Protein AF-A0AAD0DGK7-F1 (afdb_monomer_lite)

Structure (mmCIF, N/CA/C/O backbone):
data_AF-A0AAD0DGK7-F1
#
_entry.id   AF-A0AAD0DGK7-F1
#
loop_
_atom_site.group_PDB
_atom_site.id
_atom_site.type_symbol
_atom_site.label_atom_id
_atom_site.label_alt_id
_atom_site.label_comp_id
_atom_site.label_asym_id
_atom_site.label_entity_id
_atom_site.label_seq_id
_atom_site.pdbx_PDB_ins_code
_atom_site.Cartn_x
_atom_site.Cartn_y
_atom_site.Cartn_z
_atom_site.occupancy
_atom_site.B_iso_or_equiv
_atom_site.auth_seq_id
_atom_site.auth_comp_id
_atom_site.auth_asym_id
_atom_site.auth_atom_id
_atom_site.pdbx_PDB_model_num
ATOM 1 N N . MET A 1 1 ? -6.087 -17.019 -11.956 1.00 52.81 1 MET A N 1
ATOM 2 C CA . MET A 1 1 ? -6.036 -15.905 -10.989 1.00 52.81 1 MET A CA 1
ATOM 3 C C . MET A 1 1 ? -6.806 -14.747 -11.577 1.00 52.81 1 MET A C 1
ATOM 5 O O . MET A 1 1 ? -6.541 -14.378 -12.712 1.00 52.81 1 MET A O 1
ATOM 9 N N . THR A 1 2 ? -7.787 -14.220 -10.858 1.00 56.22 2 THR A N 1
ATOM 10 C CA . THR A 1 2 ? -8.416 -12.949 -11.222 1.00 56.22 2 THR A CA 1
ATOM 11 C C . THR A 1 2 ? -7.428 -11.836 -10.898 1.00 56.22 2 THR A C 1
ATOM 13 O O . THR A 1 2 ? -7.169 -11.578 -9.725 1.00 56.22 2 THR A O 1
ATOM 16 N N . THR A 1 3 ? -6.847 -11.205 -11.915 1.00 63.69 3 THR A N 1
ATOM 17 C CA . THR A 1 3 ? -6.086 -9.967 -11.718 1.00 63.69 3 THR A CA 1
ATOM 18 C C . THR A 1 3 ? -7.085 -8.875 -11.362 1.00 63.69 3 THR A C 1
ATOM 20 O O . THR A 1 3 ? -7.836 -8.408 -12.218 1.00 63.69 3 THR A O 1
ATOM 23 N N . SER A 1 4 ? -7.152 -8.515 -10.082 1.00 75.88 4 SER A N 1
ATOM 24 C CA . SER A 1 4 ? -7.880 -7.329 -9.646 1.00 75.88 4 SER A CA 1
ATOM 25 C C . SER A 1 4 ? -7.210 -6.086 -10.232 1.00 75.88 4 SER A C 1
ATOM 27 O O . SER A 1 4 ? -5.990 -6.032 -10.404 1.00 75.88 4 SER A O 1
ATOM 29 N N . LYS A 1 5 ? -8.021 -5.084 -10.579 1.00 85.31 5 LYS A N 1
ATOM 30 C CA . LYS A 1 5 ? -7.513 -3.796 -11.057 1.00 85.31 5 LYS A CA 1
ATOM 31 C C . LYS A 1 5 ? -6.604 -3.185 -9.973 1.00 85.31 5 LYS A C 1
ATOM 33 O O . LYS A 1 5 ? -7.045 -3.107 -8.826 1.00 85.31 5 LYS A O 1
ATOM 38 N N . PRO A 1 6 ? -5.376 -2.741 -10.301 1.00 86.12 6 PRO A N 1
ATOM 39 C CA . PRO A 1 6 ? -4.516 -2.081 -9.326 1.00 86.12 6 PRO A CA 1
ATOM 40 C C . PRO A 1 6 ? -5.131 -0.742 -8.897 1.00 86.12 6 PRO A C 1
ATOM 42 O O . PRO A 1 6 ? -5.640 0.004 -9.735 1.00 86.12 6 PRO A O 1
ATOM 45 N N . MET A 1 7 ? -5.073 -0.437 -7.598 1.00 90.69 7 MET A N 1
ATOM 46 C CA . MET A 1 7 ? -5.499 0.864 -7.064 1.00 90.69 7 MET A CA 1
ATOM 47 C C . MET A 1 7 ? -4.626 1.990 -7.629 1.00 90.69 7 MET A C 1
ATOM 49 O O . MET A 1 7 ? -3.411 1.808 -7.742 1.00 90.69 7 MET A O 1
ATOM 53 N N . THR A 1 8 ? -5.210 3.140 -7.959 1.00 93.62 8 THR A N 1
ATOM 54 C CA . THR A 1 8 ? -4.462 4.343 -8.367 1.00 93.62 8 THR A CA 1
ATOM 55 C C . THR A 1 8 ? -3.715 4.966 -7.180 1.00 93.62 8 THR A C 1
ATOM 57 O O . THR A 1 8 ? -3.942 4.573 -6.038 1.00 93.62 8 THR A O 1
ATOM 60 N N . GLY A 1 9 ? -2.810 5.919 -7.439 1.00 93.62 9 GLY A N 1
ATOM 61 C CA . GLY A 1 9 ? -2.140 6.684 -6.375 1.00 93.62 9 GLY A CA 1
ATOM 62 C C . GLY A 1 9 ? -3.143 7.422 -5.486 1.00 93.62 9 GLY A C 1
ATOM 63 O O . GLY A 1 9 ? -3.157 7.208 -4.283 1.00 93.62 9 GLY A O 1
ATOM 64 N N . GLU A 1 10 ? -4.088 8.144 -6.094 1.00 96.00 10 GLU A N 1
ATOM 65 C CA . GLU A 1 10 ? -5.161 8.850 -5.375 1.00 96.00 10 GLU A CA 1
ATOM 66 C C . GLU A 1 10 ? -6.000 7.916 -4.487 1.00 96.00 10 GLU A C 1
ATOM 68 O O . GLU A 1 10 ? -6.348 8.263 -3.363 1.00 96.00 10 GLU A O 1
ATOM 73 N N . GLN A 1 11 ? -6.290 6.697 -4.958 1.00 96.75 11 GLN A N 1
ATOM 74 C CA . GLN A 1 11 ? -7.016 5.703 -4.162 1.00 96.75 11 GLN A CA 1
ATOM 75 C C . GLN A 1 11 ? -6.195 5.190 -2.972 1.00 96.75 11 GLN A C 1
ATOM 77 O O . GLN A 1 11 ? -6.766 4.810 -1.951 1.00 96.75 11 GLN A O 1
ATOM 82 N N . LEU A 1 12 ? -4.867 5.139 -3.096 1.00 96.75 12 LEU A N 1
ATOM 83 C CA . LEU A 1 12 ? -3.981 4.804 -1.982 1.00 96.75 12 LEU A CA 1
ATOM 84 C C . LEU A 1 12 ? -3.859 5.966 -0.990 1.00 96.75 12 LEU A C 1
ATOM 86 O O . LEU A 1 12 ? -3.847 5.711 0.212 1.00 96.75 12 LEU A O 1
ATOM 90 N N . ASP A 1 13 ? -3.853 7.211 -1.464 1.00 97.19 13 ASP A N 1
ATOM 91 C CA . ASP A 1 13 ? -3.866 8.404 -0.609 1.00 97.19 13 ASP A CA 1
ATOM 92 C C . ASP A 1 13 ? -5.169 8.499 0.197 1.00 97.19 13 ASP A C 1
ATOM 94 O O . ASP A 1 13 ? -5.152 8.761 1.402 1.00 97.19 13 ASP A O 1
ATOM 98 N N . GLU A 1 14 ? -6.307 8.211 -0.439 1.00 98.00 14 GLU A N 1
ATOM 99 C CA . GLU A 1 14 ? -7.601 8.125 0.239 1.00 98.00 14 GLU A CA 1
ATOM 100 C C . GLU A 1 14 ? -7.609 6.995 1.277 1.00 98.00 14 GLU A C 1
ATOM 102 O O . GLU A 1 14 ? -8.007 7.208 2.425 1.00 98.00 14 GLU A O 1
ATOM 107 N N . LEU A 1 15 ? -7.109 5.808 0.916 1.00 97.69 15 LEU A N 1
ATOM 108 C CA . LEU A 1 15 ? -7.005 4.683 1.846 1.00 97.69 15 LEU A CA 1
ATOM 109 C C . LEU A 1 15 ? -6.105 5.016 3.046 1.00 97.69 15 LEU A C 1
ATOM 111 O O . LEU A 1 15 ? -6.449 4.667 4.175 1.00 97.69 15 LEU A O 1
ATOM 115 N N . MET A 1 16 ? -4.990 5.716 2.822 1.00 98.31 16 MET A N 1
ATOM 116 C CA . MET A 1 16 ? -4.110 6.206 3.883 1.00 98.31 16 MET A CA 1
ATOM 117 C C . MET A 1 16 ? -4.863 7.149 4.825 1.00 98.31 16 MET A C 1
ATOM 119 O O . MET A 1 16 ? -4.851 6.947 6.039 1.00 98.31 16 MET A O 1
ATOM 123 N N . ALA A 1 17 ? -5.558 8.149 4.278 1.00 98.44 17 ALA A N 1
ATOM 124 C CA . ALA A 1 17 ? -6.312 9.114 5.071 1.00 98.44 17 ALA A CA 1
ATOM 125 C C . ALA A 1 17 ? -7.394 8.432 5.925 1.00 98.44 17 ALA A C 1
ATOM 127 O O . ALA A 1 17 ? -7.512 8.710 7.121 1.00 98.44 17 ALA A O 1
ATOM 128 N N . VAL A 1 18 ? -8.142 7.491 5.340 1.00 98.44 18 VAL A N 1
ATOM 129 C CA . VAL A 1 18 ? -9.156 6.704 6.055 1.00 98.44 18 VAL A CA 1
ATOM 130 C C . VAL A 1 18 ? -8.523 5.849 7.151 1.00 98.44 18 VAL A C 1
ATOM 132 O O . VAL A 1 18 ? -9.048 5.808 8.262 1.00 98.44 18 VAL A O 1
ATOM 135 N N . ALA A 1 19 ? -7.389 5.200 6.885 1.00 98.56 19 ALA A N 1
ATOM 136 C CA . ALA A 1 19 ? -6.708 4.366 7.870 1.00 98.56 19 ALA A CA 1
ATOM 137 C C . ALA A 1 19 ? -6.166 5.185 9.057 1.00 98.56 19 ALA A C 1
ATOM 139 O O . ALA A 1 19 ? -6.283 4.749 10.201 1.00 98.56 19 ALA A O 1
ATOM 140 N N . VAL A 1 20 ? -5.637 6.389 8.820 1.00 98.62 20 VAL A N 1
ATOM 141 C CA . VAL A 1 20 ? -5.192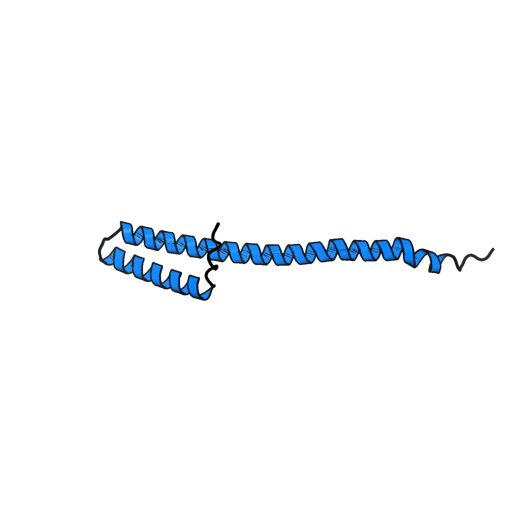 7.301 9.891 1.00 98.62 20 VAL A CA 1
ATOM 142 C C . VAL A 1 20 ? -6.367 7.734 10.769 1.00 98.62 20 VAL A C 1
ATOM 144 O O . VAL A 1 20 ? -6.278 7.693 11.998 1.00 98.62 20 VAL A O 1
ATOM 147 N N . LEU A 1 21 ? -7.487 8.119 10.151 1.00 98.62 21 LEU A N 1
ATOM 148 C CA . LEU A 1 21 ? -8.699 8.498 10.880 1.00 98.62 21 LEU A CA 1
ATOM 149 C C . LEU A 1 21 ? -9.254 7.320 11.689 1.00 98.62 21 LEU A C 1
ATOM 151 O O . LEU A 1 21 ? -9.517 7.467 12.880 1.00 98.62 21 LEU A O 1
ATOM 155 N N . MET A 1 22 ? -9.348 6.140 11.073 1.00 98.56 22 MET A N 1
ATOM 156 C CA . MET A 1 22 ? -9.821 4.921 11.726 1.00 98.56 22 MET A CA 1
ATOM 157 C C . MET A 1 22 ? -8.941 4.528 12.916 1.00 98.56 22 MET A C 1
ATOM 159 O O . MET A 1 22 ? -9.474 4.114 13.943 1.00 98.56 22 MET A O 1
ATOM 163 N N . GLN A 1 23 ? -7.614 4.663 12.807 1.00 98.69 23 GLN A N 1
ATOM 164 C CA . GLN A 1 23 ? -6.715 4.390 13.927 1.00 98.69 23 GLN A CA 1
ATOM 165 C C . GLN A 1 23 ? -6.995 5.341 15.090 1.00 98.69 23 GLN A C 1
ATOM 167 O O . GLN A 1 23 ? -7.213 4.881 16.208 1.00 98.69 23 GLN A O 1
ATOM 172 N N . ARG A 1 24 ? -7.022 6.652 14.825 1.00 98.56 24 ARG A N 1
ATOM 173 C CA . ARG A 1 24 ? -7.254 7.675 15.851 1.00 98.56 24 ARG A CA 1
ATOM 174 C C . ARG A 1 24 ? -8.584 7.459 16.573 1.00 98.56 24 ARG A C 1
ATOM 176 O O . ARG A 1 24 ? -8.636 7.525 17.799 1.00 98.56 24 ARG A O 1
ATOM 183 N N . ASP A 1 25 ? -9.648 7.207 15.818 1.00 98.62 25 ASP A N 1
ATOM 184 C CA . ASP A 1 25 ? -10.985 7.022 16.381 1.00 98.62 25 ASP A CA 1
ATOM 185 C C . ASP A 1 25 ? -11.050 5.711 17.194 1.00 98.62 25 ASP A C 1
ATOM 187 O O . ASP A 1 25 ? -11.564 5.694 18.311 1.00 98.62 25 ASP A O 1
ATOM 191 N N . ALA A 1 26 ? -10.411 4.636 16.716 1.00 98.56 26 ALA A N 1
ATOM 192 C CA . ALA A 1 26 ? -10.302 3.382 17.462 1.00 98.56 26 ALA A CA 1
ATOM 193 C C . ALA A 1 26 ? -9.466 3.509 18.750 1.00 98.56 26 ALA A C 1
ATOM 195 O O . ALA A 1 26 ? -9.795 2.883 19.759 1.00 98.56 26 ALA A O 1
ATOM 196 N N . GLU A 1 27 ? -8.399 4.310 18.749 1.00 98.38 27 GLU A N 1
ATOM 197 C CA . GLU A 1 27 ? -7.603 4.603 19.947 1.00 98.38 27 GLU A CA 1
ATOM 198 C C . GLU A 1 27 ? -8.409 5.390 20.985 1.00 98.38 27 GLU A C 1
ATOM 200 O O . GLU A 1 27 ? -8.345 5.068 22.176 1.00 98.38 27 GLU A O 1
ATOM 205 N N . ALA A 1 28 ? -9.208 6.369 20.545 1.00 98.31 28 ALA A N 1
ATOM 206 C CA . ALA A 1 28 ? -10.111 7.119 21.418 1.00 98.31 28 ALA A CA 1
ATOM 207 C C . ALA A 1 28 ? -11.128 6.194 22.114 1.00 98.31 28 ALA A C 1
ATOM 209 O O . ALA A 1 28 ? -11.365 6.330 23.317 1.00 98.31 28 ALA A O 1
ATOM 210 N N . ASP A 1 29 ? -11.631 5.191 21.391 1.00 98.31 29 ASP A N 1
ATOM 211 C CA . ASP A 1 29 ? -12.556 4.173 21.902 1.00 98.31 29 ASP A CA 1
ATOM 212 C C . ASP A 1 29 ? -11.865 3.034 22.680 1.00 98.31 29 ASP A C 1
ATOM 214 O O . ASP A 1 29 ? -12.524 2.111 23.165 1.00 98.31 29 ASP A O 1
ATOM 218 N N . ARG A 1 30 ? -10.530 3.066 22.815 1.00 97.81 30 ARG A N 1
ATOM 219 C CA . ARG A 1 30 ? -9.700 1.978 23.376 1.00 97.81 30 ARG A CA 1
ATOM 220 C C . ARG A 1 30 ? -9.887 0.628 22.661 1.00 97.81 30 ARG A C 1
ATOM 222 O O . ARG A 1 30 ? -9.630 -0.431 23.238 1.00 97.81 30 ARG A O 1
ATOM 229 N N . ASN A 1 31 ? -10.290 0.648 21.392 1.00 98.38 31 ASN A N 1
ATOM 230 C CA . ASN A 1 31 ? -10.372 -0.517 20.518 1.00 98.38 31 ASN A CA 1
ATOM 231 C C . ASN A 1 31 ? -9.018 -0.771 19.832 1.00 98.38 31 ASN A C 1
ATOM 233 O O . ASN A 1 31 ? -8.819 -0.531 18.639 1.00 98.38 31 ASN A O 1
ATOM 237 N N . PHE A 1 32 ? -8.065 -1.279 20.614 1.00 97.69 32 PHE A N 1
ATOM 238 C CA . PHE A 1 32 ? -6.702 -1.536 20.146 1.00 97.69 32 PHE A CA 1
ATOM 239 C C . PHE A 1 32 ? -6.594 -2.516 18.964 1.00 97.69 32 PHE A C 1
ATOM 241 O O . PHE A 1 32 ? -5.751 -2.282 18.100 1.00 97.69 32 PHE A O 1
ATOM 248 N N . PRO A 1 33 ? -7.419 -3.580 18.847 1.00 98.56 33 PRO A N 1
ATOM 249 C CA . PRO A 1 33 ? -7.399 -4.426 17.654 1.00 98.56 33 PRO A CA 1
ATOM 250 C C . PRO A 1 33 ? -7.668 -3.649 16.359 1.00 98.56 33 PRO A C 1
ATOM 252 O O . PRO A 1 33 ? -6.936 -3.818 15.384 1.00 98.56 33 PRO A O 1
ATOM 255 N N . SER A 1 34 ? -8.672 -2.767 16.350 1.00 98.38 34 SER A N 1
ATOM 256 C CA . SER A 1 34 ? -8.976 -1.938 15.179 1.00 98.38 34 SER A CA 1
ATOM 257 C C . SER A 1 34 ? -7.902 -0.883 14.920 1.00 98.38 34 SER A C 1
ATOM 259 O O . SER A 1 34 ? -7.545 -0.676 13.762 1.00 98.38 34 SER A O 1
ATOM 261 N N . ALA A 1 35 ? -7.337 -0.279 15.970 1.00 98.69 35 ALA A N 1
ATOM 262 C CA . ALA A 1 35 ? -6.222 0.658 15.836 1.00 98.69 35 ALA A CA 1
ATOM 263 C C . ALA A 1 35 ? -4.986 -0.004 15.200 1.00 98.69 35 ALA A C 1
ATOM 265 O O . ALA A 1 35 ? -4.428 0.516 14.236 1.00 98.69 35 ALA A O 1
ATOM 266 N N . ASN A 1 36 ? -4.614 -1.199 15.666 1.00 98.62 36 ASN A N 1
ATOM 267 C CA . ASN A 1 36 ? -3.483 -1.952 15.122 1.00 98.62 36 ASN A CA 1
ATOM 268 C C . ASN A 1 36 ? -3.720 -2.391 13.675 1.00 98.62 36 ASN A C 1
ATOM 270 O O . ASN A 1 36 ? -2.796 -2.359 12.865 1.00 98.62 36 ASN A O 1
ATOM 274 N N . PHE A 1 37 ? -4.948 -2.796 13.337 1.00 98.69 37 PHE A N 1
ATOM 275 C CA . PHE A 1 37 ? -5.295 -3.122 11.956 1.00 98.69 37 PHE A CA 1
ATOM 276 C C . PHE A 1 37 ? -5.161 -1.895 11.050 1.00 98.69 37 PHE A C 1
ATOM 278 O O . PHE A 1 37 ? -4.520 -1.972 10.005 1.00 98.69 37 PHE A O 1
ATOM 285 N N . ALA A 1 38 ? -5.711 -0.754 11.466 1.00 98.69 38 ALA A N 1
ATOM 286 C CA . ALA A 1 38 ? -5.622 0.488 10.713 1.00 98.69 38 ALA A CA 1
ATOM 287 C C . ALA A 1 38 ? -4.162 0.946 10.540 1.00 98.69 38 ALA A C 1
ATOM 289 O O . ALA A 1 38 ? -3.771 1.351 9.447 1.00 98.69 38 ALA A O 1
ATOM 290 N N . TYR A 1 39 ? -3.328 0.788 11.569 1.00 98.62 39 TYR A N 1
ATOM 291 C CA . TYR A 1 39 ? -1.889 1.023 11.470 1.00 98.62 39 TYR A CA 1
ATOM 292 C C . TYR A 1 39 ? -1.205 0.077 10.468 1.00 98.62 39 TYR A C 1
ATOM 294 O O . TYR A 1 39 ? -0.428 0.519 9.624 1.00 98.62 39 TYR A O 1
ATOM 302 N N . ALA A 1 40 ? -1.521 -1.222 10.493 1.00 98.75 40 ALA A N 1
ATOM 303 C CA . ALA A 1 40 ? -0.972 -2.181 9.533 1.00 98.75 40 ALA A CA 1
ATOM 304 C C . ALA A 1 40 ? -1.363 -1.839 8.083 1.00 98.75 40 ALA A C 1
ATOM 306 O O . ALA A 1 40 ? -0.543 -1.982 7.176 1.00 98.75 40 ALA A O 1
ATOM 307 N N . VAL A 1 41 ? -2.584 -1.336 7.864 1.00 98.44 41 VAL A N 1
ATOM 308 C CA . VAL A 1 41 ? -3.020 -0.833 6.553 1.00 98.44 41 VAL A CA 1
ATOM 309 C C . VAL A 1 41 ? -2.173 0.363 6.115 1.00 98.44 41 VAL A C 1
ATOM 311 O O . VAL A 1 41 ? -1.733 0.387 4.969 1.00 98.44 41 VAL A O 1
ATOM 314 N N . GLN A 1 42 ? -1.878 1.314 7.008 1.00 98.62 42 GLN A N 1
ATOM 315 C CA . GLN A 1 42 ? -1.003 2.452 6.685 1.00 98.62 42 GLN A CA 1
ATOM 316 C C . GLN A 1 42 ? 0.389 1.980 6.240 1.00 98.62 42 GLN A C 1
ATOM 318 O O . GLN A 1 42 ? 0.883 2.405 5.195 1.00 98.62 42 GLN A O 1
ATOM 323 N N . VAL A 1 43 ? 0.998 1.046 6.979 1.00 98.56 43 VAL A N 1
ATOM 324 C CA . VAL A 1 43 ? 2.308 0.477 6.617 1.00 98.56 43 VAL A CA 1
ATOM 325 C C . VAL A 1 43 ? 2.249 -0.212 5.252 1.00 98.56 43 VAL A C 1
ATOM 327 O O . VAL A 1 43 ? 3.093 0.052 4.398 1.00 98.56 43 VAL A O 1
ATOM 330 N N . ALA A 1 44 ? 1.219 -1.024 5.002 1.00 97.94 44 ALA A N 1
ATOM 331 C CA . ALA A 1 44 ? 1.048 -1.708 3.722 1.00 97.94 44 ALA A CA 1
ATOM 332 C C . ALA A 1 44 ? 0.898 -0.728 2.544 1.00 97.94 44 ALA A C 1
ATOM 334 O O . ALA A 1 44 ? 1.451 -0.965 1.469 1.00 97.94 44 ALA A O 1
ATOM 335 N N . VAL A 1 45 ? 0.189 0.392 2.734 1.00 97.81 45 VAL A N 1
ATOM 336 C CA . VAL A 1 45 ? 0.069 1.441 1.709 1.00 97.81 45 VAL A CA 1
ATOM 337 C C . VAL A 1 45 ? 1.426 2.090 1.433 1.00 97.81 45 VAL A C 1
ATOM 339 O O . VAL A 1 45 ? 1.807 2.213 0.269 1.00 97.81 45 VAL A O 1
ATOM 342 N N . MET A 1 46 ? 2.191 2.441 2.472 1.00 97.88 46 MET A N 1
ATOM 343 C CA . MET A 1 46 ? 3.541 3.000 2.309 1.00 97.88 46 MET A CA 1
ATOM 344 C C . MET A 1 46 ? 4.468 2.058 1.537 1.00 97.88 46 MET A C 1
ATOM 346 O O . MET A 1 46 ? 5.181 2.487 0.627 1.00 97.88 46 MET A O 1
ATOM 350 N N . GLU A 1 47 ? 4.463 0.772 1.888 1.00 97.38 47 GLU A N 1
ATOM 351 C CA . GLU A 1 47 ? 5.291 -0.236 1.226 1.00 97.38 47 GLU A CA 1
ATOM 352 C C . GLU A 1 47 ? 4.879 -0.450 -0.232 1.00 97.38 47 GLU A C 1
ATOM 354 O O . GLU A 1 47 ? 5.742 -0.588 -1.104 1.00 97.38 47 GLU A O 1
ATOM 359 N N . LEU A 1 48 ? 3.575 -0.424 -0.523 1.00 96.06 48 LEU A N 1
ATOM 360 C CA . LEU A 1 48 ? 3.066 -0.548 -1.884 1.00 96.06 48 LEU A CA 1
ATOM 361 C C . LEU A 1 48 ? 3.475 0.646 -2.752 1.00 96.06 48 LEU A C 1
ATOM 363 O O . LEU A 1 48 ? 3.944 0.434 -3.871 1.00 96.06 48 LEU A O 1
ATOM 367 N N . CYS A 1 49 ? 3.336 1.875 -2.246 1.00 95.88 49 CYS A N 1
ATOM 368 C CA . CYS A 1 49 ? 3.779 3.081 -2.950 1.00 95.88 49 CYS A CA 1
ATOM 369 C C . CYS A 1 49 ? 5.283 3.023 -3.228 1.00 95.88 49 CYS A C 1
ATOM 371 O O . CYS A 1 49 ? 5.698 3.096 -4.380 1.00 95.88 49 CYS A O 1
ATOM 373 N N . ARG A 1 50 ? 6.092 2.732 -2.203 1.00 96.25 50 ARG A N 1
ATOM 374 C CA . ARG A 1 50 ? 7.544 2.588 -2.359 1.00 96.25 50 ARG A CA 1
ATOM 375 C C . ARG A 1 50 ? 7.923 1.525 -3.391 1.00 96.25 50 ARG A C 1
ATOM 377 O O . ARG A 1 50 ? 8.854 1.712 -4.168 1.00 96.25 50 ARG A O 1
ATOM 384 N N . THR A 1 51 ? 7.224 0.392 -3.392 1.00 95.81 51 THR A N 1
ATOM 385 C CA . THR A 1 51 ? 7.471 -0.690 -4.354 1.00 95.81 51 THR A CA 1
ATOM 386 C C . THR A 1 51 ? 7.174 -0.238 -5.780 1.00 95.81 51 THR A C 1
ATOM 388 O O . THR A 1 51 ? 7.932 -0.576 -6.687 1.00 95.81 51 THR A O 1
ATOM 391 N N . ARG A 1 52 ? 6.110 0.546 -5.991 1.00 95.25 52 ARG A N 1
ATOM 392 C CA . ARG A 1 52 ? 5.785 1.109 -7.309 1.00 95.25 52 ARG A CA 1
ATOM 393 C C . ARG A 1 52 ? 6.872 2.060 -7.791 1.00 95.25 52 ARG A C 1
ATOM 395 O O . ARG A 1 52 ? 7.350 1.865 -8.902 1.00 95.25 52 ARG A O 1
ATOM 402 N N . ASP A 1 53 ? 7.337 2.966 -6.935 1.00 95.06 53 ASP A N 1
ATOM 403 C CA . ASP A 1 53 ? 8.419 3.899 -7.274 1.00 95.06 53 ASP A CA 1
ATOM 404 C C . ASP A 1 53 ? 9.700 3.151 -7.684 1.00 95.06 53 ASP A C 1
ATOM 406 O O . ASP A 1 53 ? 10.350 3.484 -8.676 1.00 95.06 53 ASP A O 1
ATOM 410 N N . ILE A 1 54 ? 10.047 2.086 -6.951 1.00 97.62 54 ILE A N 1
ATOM 411 C CA . ILE A 1 54 ? 11.197 1.228 -7.273 1.00 97.62 54 ILE A CA 1
ATOM 412 C C . ILE A 1 54 ? 10.996 0.526 -8.620 1.00 97.62 54 ILE A C 1
ATOM 414 O O . ILE A 1 54 ? 11.924 0.469 -9.424 1.00 97.62 54 ILE A O 1
ATOM 418 N N . VAL A 1 55 ? 9.805 -0.016 -8.882 1.00 95.75 55 VAL A N 1
ATOM 419 C CA . VAL A 1 55 ? 9.500 -0.685 -10.155 1.00 95.75 55 VAL A CA 1
ATOM 420 C C . VAL A 1 55 ? 9.578 0.300 -11.320 1.00 95.75 55 VAL A C 1
ATOM 422 O O . VAL A 1 55 ? 10.159 -0.038 -12.348 1.00 95.75 55 VAL A O 1
ATOM 425 N N . GLU A 1 56 ? 9.052 1.513 -11.171 1.00 95.25 56 GLU A N 1
ATOM 426 C CA . GLU A 1 56 ? 9.132 2.555 -12.198 1.00 95.25 56 GLU A CA 1
ATOM 427 C C . GLU A 1 56 ? 10.583 2.955 -12.490 1.00 95.25 56 GLU A C 1
ATOM 429 O O . GLU A 1 56 ? 10.987 2.998 -13.656 1.00 95.25 56 GLU A O 1
ATOM 434 N N . ALA A 1 57 ? 11.399 3.147 -11.448 1.00 97.12 57 ALA A N 1
ATOM 435 C CA . ALA A 1 57 ? 12.827 3.420 -11.595 1.00 97.12 57 ALA A CA 1
ATOM 436 C C . ALA A 1 57 ? 13.565 2.270 -12.304 1.00 97.12 57 ALA A C 1
ATOM 438 O O . ALA A 1 57 ? 14.325 2.505 -13.244 1.00 97.12 57 ALA A O 1
ATOM 439 N N . LEU A 1 58 ? 13.292 1.019 -11.917 1.00 97.25 58 LEU A N 1
ATOM 440 C CA . LEU A 1 58 ? 13.871 -0.164 -12.559 1.00 97.25 58 LEU A CA 1
ATOM 441 C C . LEU A 1 58 ? 13.441 -0.296 -14.022 1.00 97.25 58 LEU A C 1
ATOM 443 O O . LEU A 1 58 ? 14.228 -0.741 -14.857 1.00 97.25 58 LEU A O 1
ATOM 447 N N . VAL A 1 59 ? 12.204 0.062 -14.366 1.00 96.50 59 VAL A N 1
ATOM 448 C CA . VAL A 1 59 ? 11.744 0.068 -15.760 1.00 96.50 59 VAL A CA 1
ATOM 449 C C . VAL A 1 59 ? 12.508 1.116 -16.565 1.00 96.50 59 VAL A C 1
ATOM 451 O O . VAL A 1 59 ? 12.969 0.800 -17.661 1.00 96.50 59 VAL A O 1
ATOM 454 N N . ALA A 1 60 ? 12.694 2.321 -16.022 1.00 95.31 60 ALA A N 1
ATOM 455 C CA . ALA A 1 60 ? 13.463 3.380 -16.672 1.00 95.31 60 ALA A CA 1
ATOM 456 C C . ALA A 1 60 ? 14.946 3.007 -16.860 1.00 95.31 60 ALA A C 1
ATOM 458 O O . ALA A 1 60 ? 15.525 3.258 -17.914 1.00 95.31 60 ALA A O 1
ATOM 459 N N . GLU A 1 61 ? 15.568 2.356 -15.879 1.00 95.06 61 GLU A N 1
ATOM 460 C CA . GLU A 1 61 ? 16.945 1.872 -16.018 1.00 95.06 61 GLU A CA 1
ATOM 461 C C . GLU A 1 61 ? 17.043 0.765 -17.078 1.00 95.06 61 GLU A C 1
ATOM 463 O O . GLU A 1 61 ? 17.904 0.799 -17.960 1.00 95.06 61 GLU A O 1
ATOM 468 N N . ASN A 1 62 ? 16.110 -0.191 -17.062 1.00 92.56 62 ASN A N 1
ATOM 469 C CA . ASN A 1 62 ? 16.089 -1.283 -18.030 1.00 92.56 62 ASN A CA 1
ATOM 470 C C . ASN A 1 62 ? 15.849 -0.811 -19.471 1.00 92.56 62 ASN A C 1
ATOM 472 O O . ASN A 1 62 ? 16.339 -1.454 -20.401 1.00 92.56 62 ASN A O 1
ATOM 476 N N . THR A 1 63 ? 15.103 0.275 -19.697 1.00 93.19 63 THR A N 1
ATOM 477 C CA . THR A 1 63 ? 14.951 0.844 -21.047 1.00 93.19 63 THR A CA 1
ATOM 478 C C . THR A 1 63 ? 16.253 1.474 -21.534 1.00 93.19 63 THR A C 1
ATOM 480 O O . THR A 1 63 ? 16.636 1.240 -22.680 1.00 93.19 63 THR A O 1
ATOM 483 N N . VAL A 1 64 ? 16.985 2.181 -20.667 1.00 91.38 64 VAL A N 1
ATOM 484 C CA . VAL A 1 64 ? 18.317 2.722 -20.987 1.00 91.38 64 VAL A CA 1
ATOM 485 C C . VAL A 1 64 ? 19.308 1.602 -21.295 1.00 91.38 64 VAL A C 1
ATOM 487 O O . VAL A 1 64 ? 19.973 1.641 -22.329 1.00 91.38 64 VAL A O 1
ATOM 490 N N . LEU A 1 65 ? 19.377 0.572 -20.448 1.00 90.56 65 LEU A N 1
ATOM 491 C CA . LEU A 1 65 ? 20.275 -0.566 -20.659 1.00 90.56 65 LEU A CA 1
ATOM 492 C C . LEU A 1 65 ? 19.979 -1.286 -21.977 1.00 90.56 65 LEU A C 1
ATOM 494 O O . LEU A 1 65 ? 20.905 -1.574 -22.731 1.00 90.56 65 LEU A O 1
ATOM 498 N N . LYS A 1 66 ? 18.700 -1.524 -22.299 1.00 87.50 66 LYS A N 1
ATOM 499 C CA . LYS A 1 66 ? 18.308 -2.101 -23.594 1.00 87.50 66 LYS A CA 1
ATOM 500 C C . LYS A 1 66 ? 18.783 -1.235 -24.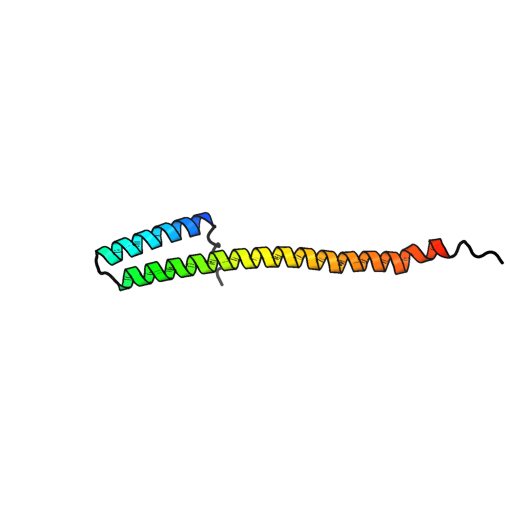757 1.00 87.50 66 LYS A C 1
ATOM 502 O O . LYS A 1 66 ? 19.376 -1.768 -25.687 1.00 87.50 66 LYS A O 1
ATOM 507 N N . ASN A 1 67 ? 18.579 0.078 -24.696 1.00 85.06 67 ASN A N 1
ATOM 508 C CA . ASN A 1 67 ? 19.007 0.980 -25.766 1.00 85.06 67 ASN A CA 1
ATOM 509 C C . ASN A 1 67 ? 20.529 0.999 -25.940 1.00 85.06 67 ASN A C 1
ATOM 511 O O . ASN A 1 67 ? 20.996 1.045 -27.070 1.00 85.06 67 ASN A O 1
ATOM 515 N N . ASN A 1 68 ? 21.298 0.912 -24.854 1.00 82.94 68 ASN A N 1
ATOM 516 C CA . ASN A 1 68 ? 22.756 0.841 -24.933 1.00 82.94 68 ASN A CA 1
ATOM 517 C C . ASN A 1 68 ? 23.227 -0.496 -25.519 1.00 82.94 68 ASN A C 1
ATOM 519 O O . ASN A 1 68 ? 24.103 -0.505 -26.372 1.00 82.94 68 ASN A O 1
ATOM 523 N N . VAL A 1 69 ? 22.623 -1.620 -25.120 1.00 78.62 69 VAL A N 1
ATOM 524 C CA . VAL A 1 69 ? 22.975 -2.948 -25.653 1.00 78.62 69 VAL A CA 1
ATOM 525 C C . VAL A 1 69 ? 22.631 -3.070 -27.141 1.00 78.62 69 VAL A C 1
ATOM 527 O O . VAL A 1 69 ? 23.444 -3.564 -27.918 1.00 78.62 69 VAL A O 1
ATOM 530 N N . TYR A 1 70 ? 21.447 -2.614 -27.557 1.00 65.44 70 TYR A N 1
ATOM 531 C CA . TYR A 1 70 ? 21.046 -2.659 -28.966 1.00 65.44 70 TYR A CA 1
ATOM 532 C C . TYR A 1 70 ? 21.761 -1.591 -29.806 1.00 65.44 70 TYR A C 1
ATOM 534 O O . TYR A 1 70 ? 22.252 -1.899 -30.889 1.00 65.44 70 TYR A O 1
ATOM 542 N N . GLY A 1 71 ? 21.901 -0.367 -29.291 1.00 61.09 71 GLY A N 1
ATOM 543 C CA . GLY A 1 71 ? 22.553 0.737 -29.995 1.00 61.09 71 GLY A CA 1
ATOM 544 C C . GLY A 1 71 ? 24.039 0.497 -30.262 1.00 61.09 71 GLY A C 1
ATOM 545 O O . GLY A 1 71 ? 24.522 0.849 -31.334 1.00 61.09 71 GLY A O 1
ATOM 546 N N . ASP A 1 72 ? 24.754 -0.157 -29.344 1.00 58.28 72 ASP A N 1
ATOM 547 C CA . ASP A 1 72 ? 26.161 -0.523 -29.552 1.00 58.28 72 ASP A CA 1
ATOM 548 C C . ASP A 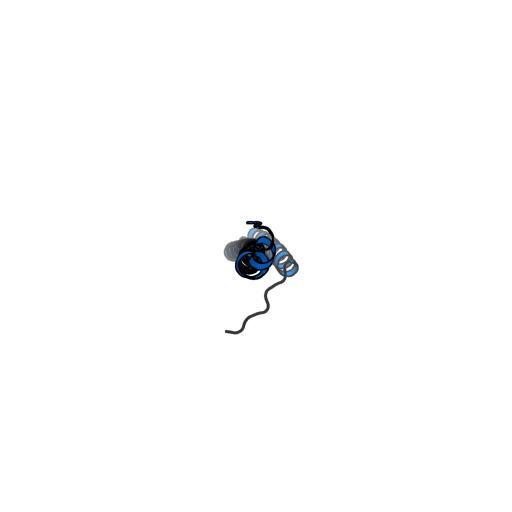1 72 ? 26.297 -1.677 -30.565 1.00 58.28 72 ASP A C 1
ATOM 550 O O . ASP A 1 72 ? 27.204 -1.681 -31.396 1.00 58.28 72 ASP A O 1
ATOM 554 N N . SER A 1 73 ? 25.333 -2.610 -30.590 1.00 61.28 73 SER A N 1
ATOM 555 C CA . SER A 1 73 ? 25.301 -3.690 -31.587 1.00 61.28 73 SER A CA 1
ATOM 556 C C . SER A 1 73 ? 25.066 -3.185 -33.017 1.00 61.28 73 SER A C 1
ATOM 558 O O . SER A 1 73 ? 25.685 -3.696 -33.950 1.00 61.28 73 SER A O 1
ATOM 560 N N . ASP A 1 74 ? 24.251 -2.140 -33.192 1.00 60.53 74 ASP A N 1
ATOM 561 C CA . ASP A 1 74 ? 24.003 -1.517 -34.497 1.00 60.53 74 ASP A CA 1
ATOM 562 C C . ASP A 1 74 ? 25.217 -0.703 -34.975 1.00 60.53 74 ASP A C 1
ATOM 564 O O . ASP A 1 74 ? 25.560 -0.725 -36.161 1.00 60.53 74 ASP A O 1
ATOM 568 N N . VAL A 1 75 ? 25.916 -0.024 -34.055 1.00 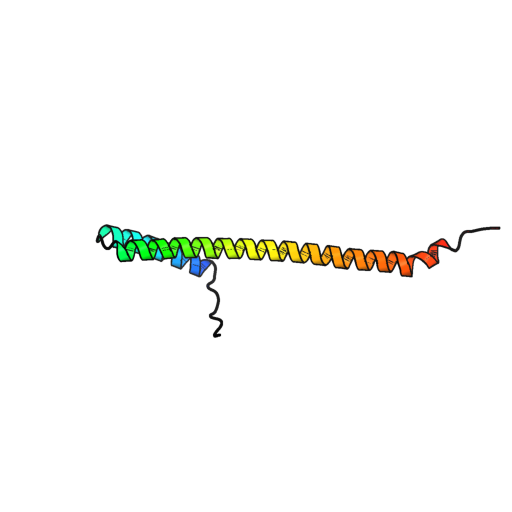60.94 75 VAL A N 1
ATOM 569 C CA . VAL A 1 75 ? 27.159 0.704 -34.352 1.00 60.94 75 VAL A CA 1
ATOM 570 C C . VAL A 1 75 ? 28.288 -0.260 -34.715 1.00 60.94 75 VAL A C 1
ATOM 572 O O . VAL A 1 75 ? 28.983 -0.021 -35.703 1.00 60.94 75 VAL A O 1
ATOM 575 N N . GLU A 1 76 ? 28.455 -1.365 -33.988 1.00 61.12 76 GLU A N 1
ATOM 576 C CA . GLU A 1 76 ? 29.464 -2.381 -34.307 1.00 61.12 76 GLU A CA 1
ATOM 577 C C . GLU A 1 76 ? 29.126 -3.161 -35.585 1.00 61.12 76 GLU A C 1
ATOM 579 O O . GLU A 1 76 ? 30.015 -3.413 -36.397 1.00 61.12 76 GLU A O 1
ATOM 584 N N . HIS A 1 77 ? 27.850 -3.458 -35.859 1.00 64.62 77 HIS A N 1
ATOM 585 C CA . HIS A 1 77 ? 27.441 -4.037 -37.142 1.00 64.62 77 HIS A CA 1
ATOM 586 C C . HIS A 1 77 ? 27.714 -3.070 -38.310 1.00 64.62 77 HIS A C 1
ATOM 588 O O . HIS A 1 77 ? 28.264 -3.476 -39.335 1.00 64.62 77 HIS A O 1
ATOM 594 N N . ALA A 1 78 ? 27.422 -1.773 -38.156 1.00 61.56 78 ALA A N 1
ATOM 595 C CA . ALA A 1 78 ? 27.750 -0.757 -39.158 1.00 61.56 78 ALA A CA 1
ATOM 596 C C . ALA A 1 78 ? 29.272 -0.559 -39.328 1.00 61.56 78 ALA A C 1
ATOM 598 O O . ALA A 1 78 ? 29.761 -0.413 -40.452 1.00 61.56 78 ALA A O 1
ATOM 599 N N . ARG A 1 79 ? 30.054 -0.611 -38.243 1.00 66.19 79 ARG A N 1
ATOM 600 C CA . ARG A 1 79 ? 31.526 -0.580 -38.294 1.00 66.19 79 ARG A CA 1
ATOM 601 C C . ARG A 1 79 ? 32.109 -1.810 -38.982 1.00 66.19 79 ARG A C 1
ATOM 603 O O . ARG A 1 79 ? 33.014 -1.662 -39.800 1.00 66.19 79 ARG A O 1
ATOM 610 N N . MET A 1 80 ? 31.590 -3.000 -38.685 1.00 69.00 80 MET A N 1
ATOM 611 C CA . MET A 1 80 ? 32.111 -4.262 -39.208 1.00 69.00 80 MET A CA 1
ATOM 612 C C . MET A 1 80 ? 31.690 -4.525 -40.661 1.00 69.00 80 MET A C 1
ATOM 614 O O . MET A 1 80 ? 32.484 -5.079 -41.418 1.00 69.00 80 MET A O 1
ATOM 618 N N . TYR A 1 81 ? 30.486 -4.108 -41.075 1.00 66.12 81 TYR A N 1
ATOM 619 C CA . TYR A 1 81 ? 29.933 -4.453 -42.394 1.00 66.12 81 TYR A CA 1
ATOM 620 C C . TYR A 1 81 ? 29.781 -3.284 -43.381 1.00 66.12 81 TYR A C 1
ATOM 622 O O . TYR A 1 81 ? 29.825 -3.526 -44.585 1.00 66.12 81 TYR A O 1
ATOM 630 N N . LEU A 1 82 ? 29.636 -2.029 -42.934 1.00 63.66 82 LEU A N 1
ATOM 631 C CA . LEU A 1 82 ? 29.412 -0.871 -43.826 1.00 63.66 82 LEU A CA 1
ATOM 632 C C . LEU A 1 82 ? 30.649 0.026 -44.012 1.00 63.66 82 LEU A C 1
ATOM 634 O O . LEU A 1 82 ? 30.821 0.615 -45.078 1.00 63.66 82 LEU A O 1
ATOM 638 N N . MET A 1 83 ? 31.536 0.116 -43.020 1.00 60.44 83 MET A N 1
ATOM 639 C CA . MET A 1 83 ? 32.744 0.957 -43.078 1.00 60.44 83 MET A CA 1
ATOM 640 C C . MET A 1 83 ? 33.992 0.368 -43.781 1.00 60.44 83 MET A C 1
ATOM 642 O O . MET A 1 83 ? 34.832 1.171 -44.200 1.00 60.44 83 MET A O 1
ATOM 646 N N . PRO A 1 84 ? 34.162 -0.956 -44.004 1.00 58.75 84 PRO A N 1
ATOM 647 C CA . PRO A 1 84 ? 35.351 -1.466 -44.702 1.00 58.75 84 PRO A CA 1
ATOM 648 C C . PRO A 1 84 ? 35.474 -0.993 -46.159 1.00 58.75 84 PRO A C 1
ATOM 650 O O . PRO A 1 84 ? 36.587 -0.879 -46.673 1.00 58.75 84 PRO A O 1
ATOM 653 N N . ALA A 1 85 ? 34.349 -0.680 -46.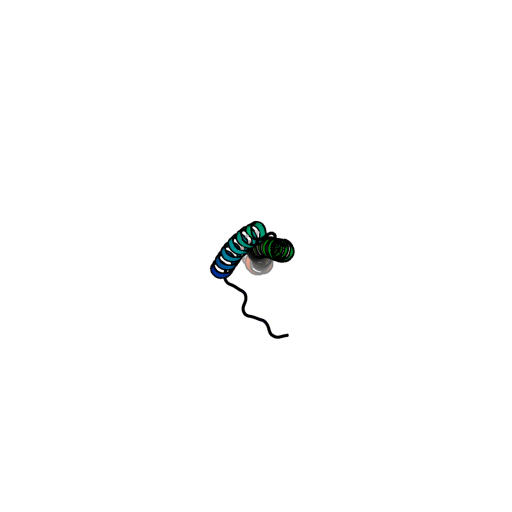817 1.00 56.88 85 ALA A N 1
ATOM 654 C CA . ALA A 1 85 ? 34.306 -0.285 -48.227 1.00 56.88 85 ALA A CA 1
ATOM 655 C C . ALA A 1 85 ? 34.846 1.134 -48.503 1.00 56.88 85 ALA A C 1
ATOM 657 O O . ALA A 1 85 ? 35.184 1.448 -49.642 1.00 56.88 85 ALA A O 1
ATOM 658 N N . LEU A 1 86 ? 34.953 1.991 -47.481 1.00 55.28 86 LEU A N 1
ATOM 659 C CA . LEU A 1 86 ? 35.440 3.370 -47.627 1.00 55.28 86 LEU A CA 1
ATOM 660 C C . LEU A 1 86 ? 36.954 3.508 -47.392 1.00 55.28 86 LEU A C 1
ATOM 662 O O . LEU A 1 86 ? 37.555 4.460 -47.884 1.00 55.28 86 LEU A O 1
ATOM 666 N N . PHE A 1 87 ? 37.592 2.566 -46.687 1.00 51.81 87 PHE A N 1
ATOM 667 C CA . PHE A 1 87 ? 39.017 2.663 -46.334 1.00 51.81 87 PHE A CA 1
ATOM 668 C C . PHE A 1 87 ? 39.956 1.983 -47.347 1.00 51.81 87 PHE A C 1
ATOM 670 O O . PHE A 1 87 ? 41.137 2.311 -47.417 1.00 51.81 87 PHE A O 1
ATOM 677 N N . THR A 1 88 ? 39.456 1.068 -48.186 1.00 52.50 88 THR A N 1
ATOM 678 C CA . THR A 1 88 ? 40.290 0.329 -49.158 1.00 52.50 88 THR A CA 1
ATOM 679 C C . THR A 1 88 ? 40.608 1.103 -50.444 1.00 52.50 88 THR A C 1
ATOM 681 O O . THR A 1 88 ? 41.387 0.622 -51.262 1.00 52.50 88 THR A O 1
ATOM 684 N N . ALA A 1 89 ? 40.056 2.305 -50.638 1.00 52.25 89 ALA A N 1
ATOM 685 C CA . ALA A 1 89 ? 40.231 3.084 -51.869 1.00 52.25 89 ALA A CA 1
ATOM 686 C C . ALA A 1 89 ? 41.500 3.966 -51.907 1.00 52.25 89 ALA A C 1
ATOM 688 O O . ALA A 1 89 ? 41.708 4.671 -52.891 1.00 52.25 89 ALA A O 1
ATOM 689 N N . HIS A 1 90 ? 42.356 3.949 -50.877 1.00 50.53 90 HIS A N 1
ATOM 690 C CA .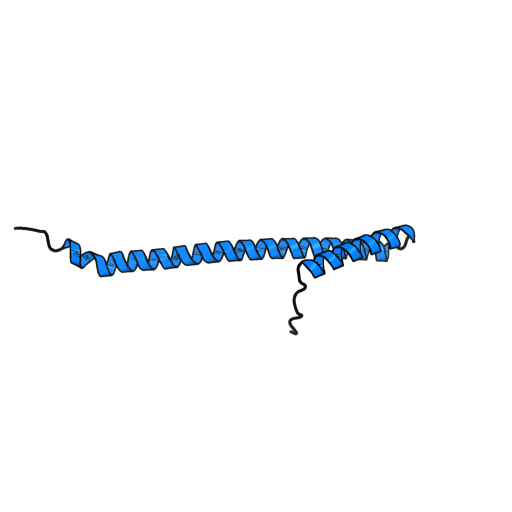 HIS A 1 90 ? 43.531 4.830 -50.814 1.00 50.53 90 HIS A CA 1
ATOM 691 C C . HIS A 1 90 ? 44.808 4.098 -50.369 1.00 50.53 90 HIS A C 1
ATOM 693 O O . HIS A 1 90 ? 45.407 4.419 -49.348 1.00 50.53 90 HIS A O 1
ATOM 699 N N . HIS A 1 91 ? 45.261 3.128 -51.166 1.00 45.56 91 HIS A N 1
ATOM 700 C CA . HIS A 1 91 ? 46.656 2.681 -51.120 1.00 45.56 91 HIS A CA 1
ATOM 701 C C . HIS A 1 91 ? 47.264 2.785 -52.527 1.00 45.56 91 HIS A C 1
ATOM 703 O O . HIS A 1 91 ? 46.991 1.926 -53.366 1.00 45.56 91 HIS A O 1
ATOM 709 N N . PRO A 1 92 ? 48.040 3.842 -52.837 1.00 49.69 92 PRO A N 1
ATOM 710 C CA . PRO A 1 92 ? 48.853 3.849 -54.040 1.00 49.69 92 PRO A CA 1
ATOM 711 C C . PRO A 1 92 ? 50.070 2.934 -53.833 1.00 49.69 92 PRO A C 1
ATOM 713 O O . PRO A 1 92 ? 50.611 2.851 -52.724 1.00 49.69 92 PRO A O 1
ATOM 716 N N . LEU A 1 93 ? 50.414 2.216 -54.906 1.00 45.62 93 LEU A N 1
ATOM 717 C CA . LEU A 1 93 ? 51.686 1.521 -55.120 1.00 45.62 93 LEU A CA 1
ATOM 718 C C . LEU A 1 93 ? 52.842 2.522 -55.226 1.00 45.62 93 LEU A C 1
ATOM 720 O O . LEU A 1 93 ? 52.597 3.635 -55.748 1.00 45.62 93 LEU A O 1
#

Foldseek 3Di:
DPDDDDDDPVRLVVLLVVLVVQLVVCVVVVVVVSNVVSVVSNVVSVVVVVVVVVVVVVVVVVVVVVCVVVVVVVVVCCVVPVPVVPPVPDDDD

pLDDT: mean 84.67, std 17.73, range [45.56, 98.75]

Sequence (93 aa):
MTTSKPMTGEQLDELMAVAVLMQRDAEADRNFPSANFAYAVQVAVMELCRTRDIVEALVAENTVLKNNVYGDSDVEHARMYLMPALFTAHHPL

Secondary structure (DSSP, 8-state):
---PPPPPHHHHHHHHHHHHHHHHHHHHTT-HHHHHHHHHHHHHHHHHHHHHHHHHHHHHHHHHHHHHHHHHHHHHHHHHHTSHHHHTT----

Radius of gyration: 28.23 Å; chains: 1; bounding box: 64×25×78 Å